Protein AF-E3MVY8-F1 (afdb_monomer_lite)

pLDDT: mean 73.8, std 14.56, range [43.88, 95.25]

Sequence (112 aa):
MVVVSVYPDACPAACSNHGTCVSDTAAFCMCDFGFTGSSCDVPVSAVSAAAIETSSIGFFAVLPWLLFGLAVIWIGVSHARRWNARRRCRSVAVQATFSISPSVYPSAPAAN

Organism: Caenorhabditis remanei (NCBI:txid31234)

InterPro domains:
  IPR000742 EGF-like domain [PS00022] (29-40)
  IPR000742 EGF-like domain [PS01186] (29-40)
  IPR000742 EGF-like domain [PS50026] (7-41)
  IPR000742 EGF-like domain [SM00181] (10-41)

Structure (mmCIF, N/CA/C/O backbone):
data_AF-E3MVY8-F1
#
_entry.id   AF-E3MVY8-F1
#
loop_
_atom_site.group_PDB
_atom_site.id
_atom_site.type_symbol
_atom_site.label_atom_id
_atom_site.label_alt_id
_atom_site.label_comp_id
_atom_site.label_asym_id
_atom_site.label_entity_id
_atom_site.label_seq_id
_atom_site.pdbx_PDB_ins_code
_atom_site.Cartn_x
_atom_site.Cartn_y
_atom_site.Cartn_z
_atom_site.occupancy
_atom_site.B_iso_or_equiv
_atom_site.auth_seq_id
_atom_site.auth_comp_id
_atom_site.auth_asym_id
_atom_site.auth_atom_id
_atom_site.pdbx_PDB_model_num
ATOM 1 N N . MET A 1 1 ? 7.522 -17.659 -47.721 1.00 43.88 1 MET A N 1
ATOM 2 C CA . MET A 1 1 ? 8.572 -17.331 -46.736 1.00 43.88 1 MET A CA 1
ATOM 3 C C . MET A 1 1 ? 8.876 -15.856 -46.932 1.00 43.88 1 MET A C 1
ATOM 5 O O . MET A 1 1 ? 9.463 -15.518 -47.949 1.00 43.88 1 MET A O 1
ATOM 9 N N . VAL A 1 2 ? 8.342 -14.972 -46.085 1.00 55.66 2 VAL A N 1
ATOM 10 C CA . VAL A 1 2 ? 8.724 -13.552 -46.134 1.00 55.66 2 VAL A CA 1
ATOM 11 C C . VAL A 1 2 ? 10.071 -13.472 -45.435 1.00 55.66 2 VAL A C 1
ATOM 13 O O . VAL A 1 2 ? 10.178 -13.835 -44.266 1.00 55.66 2 VAL A O 1
ATOM 16 N N . VAL A 1 3 ? 11.112 -13.114 -46.176 1.00 55.28 3 VAL A N 1
ATOM 17 C CA . VAL A 1 3 ? 12.406 -12.801 -45.578 1.00 55.28 3 VAL A CA 1
ATOM 18 C C . VAL A 1 3 ? 12.279 -11.402 -44.987 1.00 55.28 3 VAL A C 1
ATOM 20 O O . VAL A 1 3 ? 12.172 -10.430 -45.724 1.00 55.28 3 VAL A O 1
ATOM 23 N N . VAL A 1 4 ? 12.216 -11.295 -43.661 1.00 60.59 4 VAL A N 1
ATOM 24 C CA . VAL A 1 4 ? 12.387 -9.997 -43.003 1.00 60.59 4 VAL A CA 1
ATOM 25 C C . VAL A 1 4 ? 13.863 -9.654 -43.161 1.00 60.59 4 VAL A C 1
ATOM 27 O O . VAL A 1 4 ? 14.730 -10.349 -42.628 1.00 60.59 4 VAL A O 1
ATOM 30 N N . SER A 1 5 ? 14.168 -8.646 -43.973 1.00 55.78 5 SER A N 1
ATOM 31 C CA . SER A 1 5 ? 15.534 -8.160 -44.139 1.00 55.78 5 SER A CA 1
ATOM 32 C C . SER A 1 5 ? 15.961 -7.462 -42.850 1.00 55.78 5 SER A C 1
ATOM 34 O O . SER A 1 5 ? 15.625 -6.305 -42.614 1.00 55.78 5 SER A O 1
ATOM 36 N N . VAL A 1 6 ? 16.690 -8.185 -41.998 1.00 62.12 6 VAL A N 1
ATOM 37 C CA . VAL A 1 6 ? 17.310 -7.639 -40.786 1.00 62.12 6 VAL A CA 1
ATOM 38 C C . VAL A 1 6 ? 18.496 -6.779 -41.220 1.00 62.12 6 VAL A C 1
ATOM 40 O O . VAL A 1 6 ? 19.606 -7.277 -41.389 1.00 62.12 6 VAL A O 1
ATOM 43 N N . TYR A 1 7 ? 18.239 -5.499 -41.483 1.00 68.00 7 TYR A N 1
ATOM 44 C CA . TYR A 1 7 ? 19.261 -4.515 -41.826 1.00 68.00 7 TYR A CA 1
ATOM 45 C C . TYR A 1 7 ? 19.680 -3.801 -40.523 1.00 68.00 7 TYR A C 1
ATOM 47 O O . T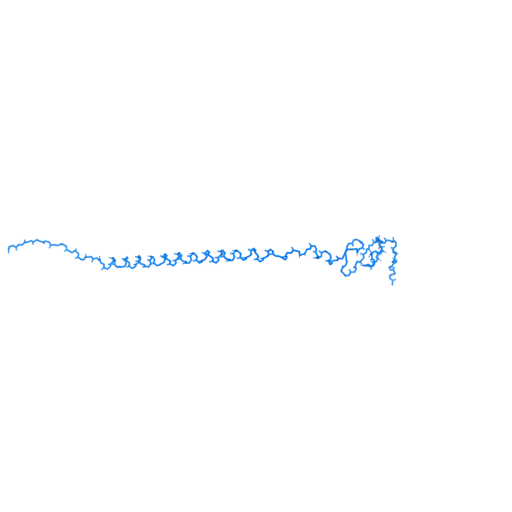YR A 1 7 ? 18.913 -2.986 -40.004 1.00 68.00 7 TYR A O 1
ATOM 55 N N . PRO A 1 8 ? 20.830 -4.150 -39.914 1.00 61.84 8 PRO A N 1
ATOM 56 C CA . PRO A 1 8 ? 21.205 -3.680 -38.575 1.00 61.84 8 PRO A CA 1
ATOM 57 C C . PRO A 1 8 ? 21.462 -2.168 -38.503 1.00 61.84 8 PRO A C 1
ATOM 59 O O . PRO A 1 8 ? 21.431 -1.600 -37.416 1.00 61.84 8 PRO A O 1
ATOM 62 N N . ASP A 1 9 ? 21.682 -1.510 -39.640 1.00 67.81 9 ASP A N 1
ATOM 63 C CA . ASP A 1 9 ? 21.822 -0.056 -39.767 1.00 67.81 9 ASP A CA 1
ATOM 64 C C . ASP A 1 9 ? 20.483 0.695 -39.869 1.00 67.81 9 ASP A C 1
ATOM 66 O O . ASP A 1 9 ? 20.457 1.912 -39.689 1.00 67.81 9 ASP A O 1
ATOM 70 N N . ALA A 1 10 ? 19.362 -0.002 -40.096 1.00 75.06 10 ALA A N 1
ATOM 71 C CA . ALA A 1 10 ? 18.037 0.620 -40.128 1.00 75.06 10 ALA A CA 1
ATOM 72 C C . ALA A 1 10 ? 17.459 0.855 -38.720 1.00 75.06 10 ALA A C 1
ATOM 74 O O . ALA A 1 10 ? 16.641 1.756 -38.531 1.00 75.06 10 ALA A O 1
ATOM 75 N N . CYS A 1 11 ? 17.881 0.061 -37.730 1.00 79.31 11 CYS A N 1
ATOM 76 C CA . CYS A 1 11 ? 17.429 0.187 -36.347 1.00 79.31 11 CYS A CA 1
ATOM 77 C C . CYS A 1 11 ? 18.423 0.999 -35.496 1.00 79.31 11 CYS A C 1
ATOM 79 O O . CYS A 1 11 ? 19.633 0.764 -35.566 1.00 79.31 11 CYS A O 1
ATOM 81 N N . PRO A 1 12 ? 17.940 1.911 -34.631 1.00 76.50 12 PRO A N 1
ATOM 82 C CA . PRO A 1 12 ? 18.805 2.657 -33.725 1.00 76.50 12 PRO A CA 1
ATOM 83 C C . PRO A 1 12 ? 19.570 1.691 -32.809 1.00 76.50 12 PRO A C 1
ATOM 85 O O . PRO A 1 12 ? 18.974 0.816 -32.179 1.00 76.50 12 PRO A O 1
ATOM 88 N N . ALA A 1 13 ? 20.900 1.831 -32.778 1.00 80.38 13 ALA A N 1
ATOM 89 C CA . ALA A 1 13 ? 21.819 1.015 -31.976 1.00 80.38 13 ALA A CA 1
ATOM 90 C C . ALA A 1 13 ? 21.671 -0.514 -32.153 1.00 80.38 13 ALA A C 1
ATOM 92 O O . ALA A 1 13 ? 22.015 -1.268 -31.246 1.00 80.38 13 ALA A O 1
ATOM 93 N N . ALA A 1 14 ? 21.153 -0.986 -33.297 1.00 81.75 14 ALA A N 1
ATOM 94 C CA . ALA A 1 14 ? 20.865 -2.405 -33.538 1.00 81.75 14 ALA A CA 1
ATOM 95 C C . ALA A 1 14 ? 20.029 -3.060 -32.412 1.00 81.75 14 ALA A C 1
ATOM 97 O O . ALA A 1 14 ? 20.272 -4.206 -32.027 1.00 81.75 14 ALA A O 1
ATOM 98 N N . CYS A 1 15 ? 19.067 -2.315 -31.850 1.00 86.19 15 CYS A N 1
ATOM 99 C CA . CYS A 1 15 ? 18.241 -2.757 -30.719 1.00 86.19 15 CYS A CA 1
ATOM 100 C C . CYS A 1 15 ? 19.067 -3.224 -29.504 1.00 86.19 15 CYS A C 1
ATOM 102 O O . CYS A 1 15 ? 18.649 -4.129 -28.781 1.00 86.19 15 CYS A O 1
ATOM 104 N N . SER A 1 16 ? 20.280 -2.678 -29.343 1.00 88.38 16 SER A N 1
ATOM 105 C CA . SER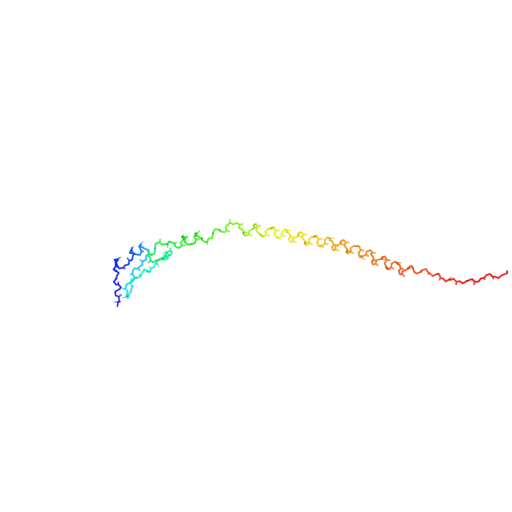 A 1 16 ? 21.248 -3.004 -28.291 1.00 88.38 16 SER A CA 1
ATOM 106 C C . SER A 1 16 ? 21.508 -4.502 -28.097 1.00 88.38 16 SER A C 1
ATOM 108 O O . SER A 1 16 ? 21.913 -4.932 -27.023 1.00 88.38 16 SER A O 1
ATOM 110 N N . ASN A 1 17 ? 21.313 -5.307 -29.153 1.00 85.69 17 ASN A N 1
ATOM 111 C CA . ASN A 1 17 ? 21.347 -6.777 -29.119 1.00 85.69 17 ASN A CA 1
ATOM 112 C C . ASN A 1 17 ? 20.388 -7.414 -28.088 1.00 85.69 17 ASN A C 1
ATOM 114 O O . ASN A 1 17 ? 20.571 -8.565 -27.696 1.00 85.69 17 ASN A O 1
ATOM 118 N N . HIS A 1 18 ? 19.362 -6.674 -27.667 1.00 89.00 18 HIS A N 1
ATOM 119 C CA . HIS A 1 18 ? 18.311 -7.095 -26.740 1.00 89.00 18 HIS A CA 1
ATOM 120 C C . HIS A 1 18 ? 16.941 -7.159 -27.434 1.00 89.00 18 HIS A C 1
ATOM 122 O O . HIS A 1 18 ? 15.898 -6.943 -26.810 1.00 89.00 18 HIS A O 1
ATOM 128 N N . GLY A 1 19 ? 16.942 -7.385 -28.748 1.00 87.75 19 GLY A N 1
ATOM 129 C CA . GLY A 1 19 ? 15.733 -7.498 -29.544 1.00 87.75 19 GLY A CA 1
ATOM 130 C C . GLY A 1 19 ? 16.004 -7.819 -31.009 1.00 87.75 19 GLY A C 1
ATOM 131 O O . GLY A 1 19 ? 17.143 -7.825 -31.479 1.00 87.75 19 GLY A O 1
ATOM 132 N N . THR A 1 20 ? 14.925 -8.055 -31.750 1.00 87.06 20 THR A N 1
ATOM 133 C CA . THR A 1 20 ? 14.953 -8.281 -33.198 1.00 87.06 20 THR A CA 1
ATOM 134 C C . THR A 1 20 ? 14.555 -7.003 -33.933 1.00 87.06 20 THR A C 1
ATOM 136 O O . THR A 1 20 ? 13.514 -6.410 -33.646 1.00 87.06 20 THR A O 1
ATOM 139 N N . CYS A 1 21 ? 15.374 -6.583 -34.900 1.00 85.62 21 CYS A N 1
ATOM 140 C CA . CYS A 1 21 ? 15.058 -5.456 -35.777 1.00 85.62 21 CYS A CA 1
ATOM 141 C C . CYS A 1 21 ? 14.053 -5.902 -36.848 1.00 85.62 21 CYS A C 1
ATOM 143 O O . CYS A 1 21 ? 14.354 -6.784 -37.657 1.00 85.62 21 CYS A O 1
ATOM 145 N N . VAL A 1 22 ? 12.864 -5.294 -36.844 1.00 84.12 22 VAL A N 1
ATOM 146 C CA . VAL A 1 22 ? 11.799 -5.553 -37.818 1.00 84.12 22 VAL A CA 1
ATOM 147 C C . VAL A 1 22 ? 11.648 -4.315 -38.697 1.00 84.12 22 VAL A C 1
ATOM 149 O O . VAL A 1 22 ? 11.417 -3.213 -38.201 1.00 84.12 22 VAL A O 1
ATOM 152 N N . SER A 1 23 ? 11.820 -4.491 -40.007 1.00 75.44 23 SER A N 1
ATOM 153 C CA . SER A 1 23 ? 11.753 -3.413 -40.997 1.00 75.44 23 SER A CA 1
ATOM 154 C C . SER A 1 23 ? 10.832 -3.829 -42.142 1.00 75.44 23 SER A C 1
ATOM 156 O O . SER A 1 23 ? 11.274 -4.407 -43.131 1.00 75.44 23 SER A O 1
ATOM 158 N N . ASP A 1 24 ? 9.532 -3.579 -41.965 1.00 71.00 24 ASP A N 1
ATOM 159 C CA . ASP A 1 24 ? 8.507 -3.798 -42.997 1.00 71.00 24 ASP A CA 1
ATOM 160 C C . ASP A 1 24 ? 8.152 -2.476 -43.704 1.00 71.00 24 ASP A C 1
ATOM 162 O O . ASP A 1 24 ? 8.399 -2.309 -44.895 1.00 71.00 24 ASP A O 1
ATOM 166 N N . THR A 1 25 ? 7.611 -1.498 -42.969 1.00 71.88 25 THR A N 1
ATOM 167 C CA . THR A 1 25 ? 7.291 -0.141 -43.476 1.00 71.88 25 THR A CA 1
ATOM 168 C C . THR A 1 25 ? 7.983 0.976 -42.694 1.00 71.88 25 THR A C 1
ATOM 170 O O . THR A 1 25 ? 8.134 2.088 -43.191 1.00 71.88 25 THR A O 1
ATOM 173 N N . ALA A 1 26 ? 8.394 0.683 -41.462 1.00 72.06 26 ALA A N 1
ATOM 174 C CA . ALA A 1 26 ? 9.214 1.515 -40.597 1.00 72.06 26 ALA A CA 1
ATOM 175 C C . ALA A 1 26 ? 10.109 0.576 -39.781 1.00 72.06 26 ALA A C 1
ATOM 177 O O . ALA A 1 26 ? 9.664 -0.511 -39.413 1.00 72.06 26 ALA A O 1
ATOM 178 N N . ALA A 1 27 ? 11.350 0.978 -39.516 1.00 80.38 27 ALA A N 1
ATOM 179 C CA . ALA A 1 27 ? 12.257 0.192 -38.692 1.00 80.38 27 ALA A CA 1
ATOM 180 C C . ALA A 1 27 ? 11.887 0.359 -37.213 1.00 80.38 27 ALA A C 1
ATOM 182 O O . ALA A 1 27 ? 11.884 1.475 -36.691 1.00 80.38 27 ALA A O 1
ATOM 183 N N . PHE A 1 28 ? 11.565 -0.743 -36.540 1.00 82.75 28 PHE A N 1
ATOM 184 C CA . PHE A 1 28 ? 11.317 -0.760 -35.101 1.00 82.75 28 PHE A CA 1
ATOM 185 C C . PHE A 1 28 ? 11.958 -1.984 -34.444 1.00 82.75 28 PHE A C 1
ATOM 187 O O . PHE A 1 28 ? 12.146 -3.034 -35.059 1.00 82.75 28 PHE A O 1
ATOM 194 N N . CYS A 1 29 ? 12.301 -1.833 -33.167 1.00 88.50 29 CYS A N 1
ATOM 195 C CA . CYS A 1 29 ? 12.901 -2.886 -32.362 1.00 88.50 29 CYS A CA 1
ATOM 196 C C . CYS A 1 29 ? 11.822 -3.667 -31.608 1.00 88.50 29 CYS A C 1
ATOM 198 O O . CYS A 1 29 ? 11.096 -3.100 -30.791 1.00 88.50 29 CYS A O 1
ATOM 200 N N . MET A 1 30 ? 11.729 -4.974 -31.856 1.00 88.25 30 MET A N 1
ATOM 201 C CA . MET A 1 30 ? 10.987 -5.889 -30.989 1.00 88.25 30 MET A CA 1
ATOM 202 C C . MET A 1 30 ? 11.906 -6.364 -29.865 1.00 88.25 30 MET A C 1
ATOM 204 O O . MET A 1 30 ? 12.780 -7.194 -30.105 1.00 88.25 30 MET A O 1
ATOM 208 N N . CYS A 1 31 ? 11.727 -5.828 -28.658 1.00 90.69 31 CYS A N 1
ATOM 209 C CA . CYS A 1 31 ? 12.571 -6.160 -27.509 1.00 90.69 31 CYS A CA 1
ATOM 210 C C . CYS A 1 31 ? 12.292 -7.556 -26.942 1.00 90.69 31 CYS A C 1
ATOM 212 O O . CYS A 1 31 ? 11.144 -8.002 -26.888 1.00 90.69 31 CYS A O 1
ATOM 214 N N . ASP A 1 32 ? 13.353 -8.208 -26.470 1.00 89.88 32 ASP A N 1
ATOM 215 C CA . ASP A 1 32 ? 13.290 -9.459 -25.724 1.00 89.88 32 ASP A CA 1
ATOM 216 C C . ASP A 1 32 ? 12.670 -9.272 -24.331 1.00 89.88 32 ASP A C 1
ATOM 218 O O . ASP A 1 32 ? 12.607 -8.172 -23.768 1.00 89.88 32 ASP A O 1
ATOM 222 N N . PHE A 1 33 ? 12.220 -10.384 -23.739 1.00 86.81 33 PHE A N 1
ATOM 223 C CA . PHE A 1 33 ? 11.656 -10.389 -22.391 1.00 86.81 33 PHE A CA 1
ATOM 224 C C . PHE A 1 33 ? 12.631 -9.776 -21.382 1.00 86.81 33 PHE A C 1
ATOM 226 O O . PHE A 1 33 ? 13.742 -10.264 -21.187 1.00 86.81 33 PHE A O 1
ATOM 233 N N . GLY A 1 34 ? 12.179 -8.729 -20.692 1.00 87.62 34 GLY A N 1
ATOM 234 C CA . GLY A 1 34 ? 12.985 -8.041 -19.688 1.00 87.62 34 GLY A CA 1
ATOM 235 C C . GLY A 1 34 ? 13.723 -6.805 -20.199 1.00 87.62 34 GLY A C 1
ATOM 236 O O . GLY A 1 34 ? 14.388 -6.167 -19.389 1.00 87.62 34 GLY A O 1
ATOM 237 N N . PHE A 1 35 ? 13.555 -6.411 -21.466 1.00 88.94 35 PHE A N 1
ATOM 238 C CA . PHE A 1 35 ? 14.064 -5.152 -22.021 1.00 88.94 35 PHE A CA 1
ATOM 239 C C . PHE A 1 35 ? 12.935 -4.300 -22.613 1.00 88.94 35 PHE A C 1
ATOM 241 O O . PHE A 1 35 ? 11.908 -4.802 -23.061 1.00 88.94 35 PHE A O 1
ATOM 248 N N . THR A 1 36 ? 13.097 -2.982 -22.556 1.00 87.94 36 THR A N 1
ATOM 249 C CA . THR A 1 36 ? 12.133 -1.985 -23.029 1.00 87.94 36 THR A CA 1
ATOM 250 C C . THR A 1 36 ? 12.855 -0.726 -23.529 1.00 87.94 36 THR A C 1
ATOM 252 O O . THR A 1 36 ? 14.078 -0.612 -23.434 1.00 87.94 36 THR A O 1
ATOM 255 N N . GLY A 1 37 ? 12.103 0.225 -24.083 1.00 86.25 37 GLY A N 1
ATOM 256 C CA . GLY A 1 37 ? 12.620 1.427 -24.745 1.00 86.25 37 GLY A CA 1
ATOM 257 C C . GLY A 1 37 ? 12.687 1.299 -26.271 1.00 86.25 37 GLY A C 1
ATOM 258 O O . GLY A 1 37 ? 12.540 0.215 -26.825 1.00 86.25 37 GLY A O 1
ATOM 259 N N . SER A 1 38 ? 12.905 2.422 -26.964 1.00 84.00 38 SER A N 1
ATOM 260 C CA . SER A 1 38 ? 12.928 2.503 -28.439 1.00 84.00 38 SER A CA 1
ATOM 261 C C . SER A 1 38 ? 14.024 1.660 -29.098 1.00 84.00 38 SER A C 1
ATOM 263 O O . SER A 1 38 ? 13.890 1.274 -30.256 1.00 84.00 38 SER A O 1
ATOM 265 N N . SER A 1 39 ? 15.092 1.380 -28.358 1.00 86.19 39 SER A N 1
ATOM 266 C CA . SER A 1 39 ? 16.269 0.616 -28.784 1.00 86.19 39 SER A CA 1
ATOM 267 C C . SER A 1 39 ? 16.588 -0.532 -27.814 1.00 86.19 39 SER A C 1
ATOM 269 O O . SER A 1 39 ? 17.673 -1.097 -27.860 1.00 86.19 39 SER A O 1
ATOM 271 N N . CYS A 1 40 ? 15.623 -0.921 -26.969 1.00 90.00 40 CYS A N 1
ATOM 272 C CA . CYS A 1 40 ? 15.750 -2.019 -26.001 1.00 90.00 40 CYS A CA 1
ATOM 273 C C . CYS A 1 40 ? 16.897 -1.855 -24.981 1.00 90.00 40 CYS A C 1
ATOM 275 O O . CYS A 1 40 ? 17.385 -2.838 -24.431 1.00 90.00 40 CYS A O 1
ATOM 277 N N . ASP A 1 41 ? 17.314 -0.618 -24.692 1.00 88.44 41 ASP A N 1
ATOM 278 C CA . ASP A 1 41 ? 18.418 -0.321 -23.762 1.00 88.44 41 ASP A CA 1
ATOM 279 C C . ASP A 1 41 ? 18.009 -0.359 -22.288 1.00 88.44 41 ASP A C 1
ATOM 281 O O . ASP A 1 41 ? 18.862 -0.355 -21.400 1.00 88.44 41 ASP A O 1
ATOM 285 N N . VAL A 1 42 ? 16.706 -0.324 -22.001 1.00 88.00 42 VAL A N 1
ATOM 286 C CA . VAL A 1 42 ? 16.206 -0.196 -20.633 1.00 88.00 42 VAL A CA 1
ATOM 287 C C . VAL A 1 42 ? 15.810 -1.576 -20.122 1.00 88.00 42 VAL A C 1
ATOM 289 O O . VAL A 1 42 ? 14.822 -2.133 -20.599 1.00 88.00 42 VAL A O 1
ATOM 292 N N . PRO A 1 43 ? 16.502 -2.146 -19.124 1.00 86.12 43 PRO A N 1
ATOM 293 C CA . PRO A 1 43 ? 16.045 -3.380 -18.511 1.00 86.12 43 PRO A CA 1
ATOM 294 C C . PRO A 1 43 ? 14.761 -3.110 -17.718 1.00 86.12 43 PRO A C 1
ATOM 296 O O . PRO A 1 43 ? 14.687 -2.201 -16.889 1.00 86.12 43 PRO A O 1
ATOM 299 N N . VAL A 1 44 ? 13.744 -3.943 -17.917 1.00 81.94 44 VAL A N 1
ATOM 300 C CA . VAL A 1 44 ? 12.475 -3.912 -17.174 1.00 81.94 44 VAL A CA 1
ATOM 301 C C . VAL A 1 44 ? 12.727 -4.079 -15.671 1.00 81.94 44 VAL A C 1
ATOM 303 O O . VAL A 1 44 ? 12.012 -3.490 -14.865 1.00 81.94 44 VAL A O 1
ATOM 306 N N . SER A 1 45 ? 13.808 -4.768 -15.282 1.00 72.12 45 SER A N 1
ATOM 307 C CA . SER A 1 45 ? 14.267 -4.851 -13.890 1.00 72.12 45 SER A CA 1
ATOM 308 C C . SER A 1 45 ? 14.606 -3.485 -13.277 1.00 72.12 45 SER A C 1
ATOM 310 O O . SER A 1 45 ? 14.340 -3.274 -12.095 1.00 72.12 45 SER A O 1
ATOM 312 N N . ALA A 1 46 ? 15.131 -2.535 -14.060 1.00 62.53 46 ALA A N 1
ATOM 313 C CA . ALA A 1 46 ? 15.392 -1.172 -13.590 1.00 62.53 46 ALA A CA 1
ATOM 314 C C . ALA A 1 46 ? 14.103 -0.341 -13.481 1.00 62.53 46 ALA A C 1
ATOM 316 O O . ALA A 1 46 ? 13.984 0.489 -12.582 1.00 62.53 46 ALA A O 1
ATOM 317 N N . VAL A 1 47 ? 13.103 -0.613 -14.327 1.00 59.16 47 VAL A N 1
ATOM 318 C CA . VAL A 1 47 ? 11.772 0.011 -14.221 1.00 59.16 47 VAL A CA 1
ATOM 319 C C . VAL A 1 47 ? 11.020 -0.510 -12.991 1.00 59.16 47 VAL A C 1
ATOM 321 O O . VAL A 1 47 ? 10.366 0.268 -12.302 1.00 59.16 47 VAL A O 1
ATOM 324 N N . SER A 1 48 ? 11.176 -1.793 -12.645 1.00 56.19 48 SER A N 1
ATOM 325 C CA . SER A 1 48 ? 10.644 -2.351 -11.392 1.00 56.19 48 SER A CA 1
ATOM 326 C C . SER A 1 48 ? 11.436 -1.935 -10.149 1.00 56.19 48 SER A C 1
ATOM 328 O O . SER A 1 48 ? 10.876 -1.916 -9.057 1.00 56.19 48 SER A O 1
ATOM 330 N N . ALA A 1 49 ? 12.713 -1.562 -10.294 1.00 58.25 49 ALA A N 1
ATOM 331 C CA . ALA A 1 49 ? 13.520 -1.046 -9.187 1.00 58.25 49 ALA A CA 1
ATOM 332 C C . ALA A 1 49 ? 13.136 0.395 -8.805 1.00 58.25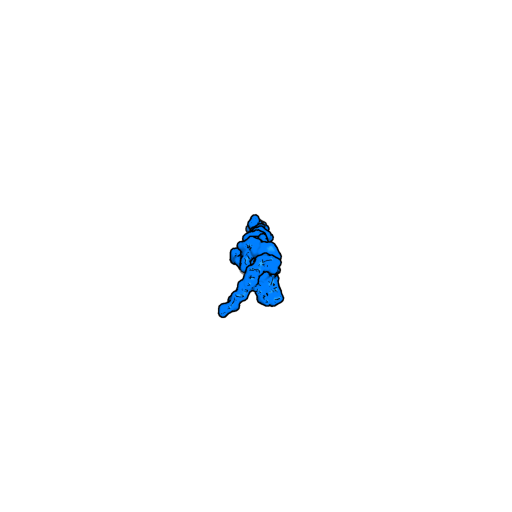 49 ALA A C 1
ATOM 334 O O . ALA A 1 49 ? 13.265 0.772 -7.645 1.00 58.25 49 ALA A O 1
ATOM 335 N N . ALA A 1 50 ? 12.605 1.185 -9.747 1.00 56.06 50 ALA A N 1
ATOM 336 C CA . ALA A 1 50 ? 12.121 2.542 -9.480 1.00 56.06 50 ALA A CA 1
ATOM 337 C C . ALA A 1 50 ? 10.710 2.592 -8.860 1.00 56.06 50 ALA A C 1
ATOM 339 O O . ALA A 1 50 ? 10.254 3.656 -8.444 1.00 56.06 50 ALA A O 1
ATOM 340 N N . ALA A 1 51 ? 10.006 1.460 -8.783 1.00 59.81 51 ALA A N 1
ATOM 341 C CA . ALA A 1 51 ? 8.654 1.402 -8.250 1.00 59.81 51 ALA A CA 1
ATOM 342 C C . ALA A 1 51 ? 8.431 0.131 -7.428 1.00 59.81 51 ALA A C 1
ATOM 344 O O . ALA A 1 51 ? 7.625 -0.679 -7.845 1.00 59.81 51 ALA A O 1
ATOM 345 N N . ILE A 1 52 ? 9.147 -0.049 -6.308 1.00 61.56 52 ILE A N 1
ATOM 346 C CA . ILE A 1 52 ? 8.607 -0.322 -4.953 1.00 61.56 52 ILE A CA 1
ATOM 347 C C . ILE A 1 52 ? 9.753 -0.074 -3.947 1.00 61.56 52 ILE A C 1
ATOM 349 O O . ILE A 1 52 ? 10.272 -0.998 -3.329 1.00 61.56 52 ILE A O 1
ATOM 353 N N . GLU A 1 53 ? 10.128 1.184 -3.710 1.00 57.19 53 GLU A N 1
ATOM 354 C CA . GLU A 1 53 ? 10.697 1.556 -2.405 1.00 57.19 53 GLU A CA 1
ATOM 355 C C . GLU A 1 53 ? 9.551 1.991 -1.483 1.00 57.19 53 GLU A C 1
ATOM 357 O O . GLU A 1 53 ? 9.381 3.154 -1.141 1.00 57.19 53 GLU A O 1
ATOM 362 N N . THR A 1 54 ? 8.693 1.042 -1.106 1.00 61.81 54 THR A N 1
ATOM 363 C CA . THR A 1 54 ? 7.735 1.231 0.001 1.00 61.81 54 THR A CA 1
ATOM 3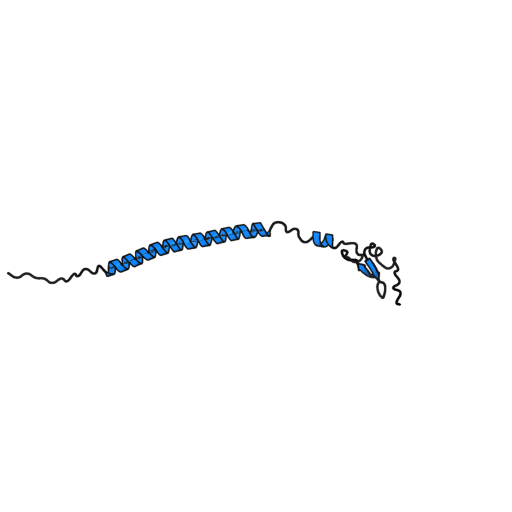64 C C . THR A 1 54 ? 7.921 0.171 1.079 1.00 61.81 54 THR A C 1
ATOM 366 O O . THR A 1 54 ? 6.985 -0.256 1.747 1.00 61.81 54 THR A O 1
ATOM 369 N N . SER A 1 55 ? 9.169 -0.210 1.335 1.00 62.28 55 SER A N 1
ATOM 370 C CA . SER A 1 55 ? 9.535 -0.969 2.529 1.00 62.28 55 SER A CA 1
ATOM 371 C C . SER A 1 55 ? 9.603 -0.035 3.742 1.00 62.28 55 SER A C 1
ATOM 373 O O . SER A 1 55 ? 10.699 0.259 4.199 1.00 62.28 55 SER A O 1
ATOM 375 N N . SER A 1 56 ? 8.464 0.492 4.232 1.00 62.09 56 SER A N 1
ATOM 376 C CA . SER A 1 56 ? 8.256 0.826 5.672 1.00 62.09 56 SER A CA 1
ATOM 377 C C . SER A 1 56 ? 6.980 1.611 6.032 1.00 62.09 56 SER A C 1
ATOM 379 O O . SER A 1 56 ? 6.612 1.610 7.204 1.00 62.09 56 SER A O 1
ATOM 381 N N . ILE A 1 57 ? 6.237 2.235 5.110 1.00 64.50 57 ILE A N 1
ATOM 382 C CA . ILE A 1 57 ? 5.132 3.140 5.526 1.00 64.50 57 ILE A CA 1
ATOM 383 C C . ILE A 1 57 ? 3.812 2.401 5.852 1.00 64.50 57 ILE A C 1
ATOM 385 O O . ILE A 1 57 ? 2.947 2.942 6.536 1.00 64.50 57 ILE A O 1
ATOM 389 N N . GLY A 1 58 ? 3.654 1.129 5.476 1.00 59.56 58 GLY A N 1
ATOM 390 C CA . GLY A 1 58 ? 2.417 0.383 5.760 1.00 59.56 58 GLY A CA 1
ATOM 391 C C . GLY A 1 58 ? 2.213 0.022 7.238 1.00 59.56 58 GLY A C 1
ATOM 392 O O . GLY A 1 58 ? 1.102 0.104 7.756 1.00 59.56 58 GLY A O 1
ATOM 393 N N . PHE A 1 59 ? 3.276 -0.353 7.953 1.00 61.81 59 PHE A N 1
ATOM 394 C CA . PHE A 1 59 ? 3.135 -0.903 9.306 1.00 61.81 59 PHE A CA 1
ATOM 395 C C . PHE A 1 59 ? 3.071 0.193 10.378 1.00 61.81 59 PHE A C 1
ATOM 397 O O . PHE A 1 59 ? 2.216 0.150 11.262 1.00 61.81 59 PHE A O 1
ATOM 404 N N . PHE A 1 60 ? 3.913 1.227 10.257 1.00 62.88 60 PHE A N 1
ATOM 405 C CA . PHE A 1 60 ? 3.946 2.355 11.195 1.00 62.88 60 PHE A CA 1
ATOM 406 C C . PHE A 1 60 ? 2.747 3.300 11.062 1.00 62.88 60 PHE A C 1
ATOM 408 O O . PHE A 1 60 ? 2.478 4.045 11.996 1.00 62.88 60 PHE A O 1
ATOM 415 N N . ALA A 1 61 ? 2.000 3.260 9.954 1.00 70.38 61 ALA A N 1
ATOM 416 C CA . ALA A 1 61 ? 0.751 4.008 9.822 1.00 70.38 61 ALA A CA 1
ATOM 417 C C . ALA A 1 61 ? -0.445 3.263 10.435 1.00 70.38 61 ALA A C 1
ATOM 419 O O . ALA A 1 61 ? -1.337 3.896 10.979 1.00 70.38 61 ALA A O 1
ATOM 420 N N . VAL A 1 62 ? -0.475 1.929 10.401 1.00 78.81 62 VAL A N 1
ATOM 421 C CA . VAL A 1 62 ? -1.635 1.159 10.885 1.00 78.81 62 VAL A CA 1
ATOM 422 C C . VAL A 1 62 ? -1.540 0.880 12.387 1.00 78.81 62 VAL A C 1
ATOM 424 O O . VAL A 1 62 ? -2.547 0.950 13.092 1.00 78.81 62 VAL A O 1
ATOM 427 N N . LEU A 1 63 ? -0.333 0.637 12.910 1.00 83.75 63 LEU A N 1
ATOM 428 C CA . LEU A 1 63 ? -0.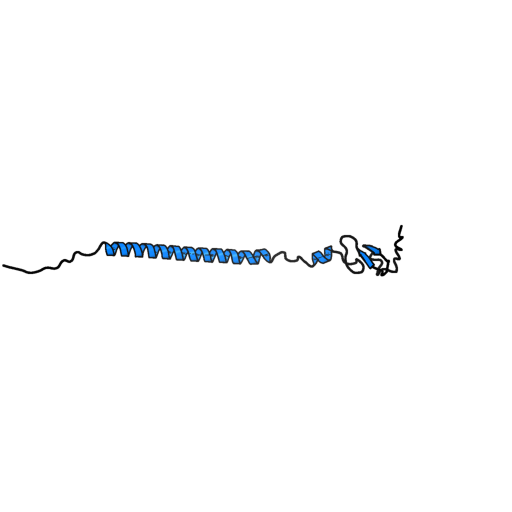122 0.330 14.328 1.00 83.75 63 LEU A CA 1
ATOM 429 C C . LEU A 1 63 ? -0.632 1.439 15.277 1.00 83.75 63 LEU A C 1
ATOM 431 O O . LEU A 1 63 ? -1.358 1.114 16.219 1.00 83.75 63 LEU A O 1
ATOM 435 N N . PRO A 1 64 ? -0.340 2.739 15.049 1.00 88.19 64 PRO A N 1
ATOM 436 C CA . PRO A 1 64 ? -0.822 3.812 15.918 1.00 88.19 64 PRO A CA 1
ATOM 437 C C . PRO A 1 64 ? -2.343 3.966 15.875 1.00 88.19 64 PRO A C 1
ATOM 439 O O . PRO A 1 64 ? -2.962 4.196 16.911 1.00 88.19 64 PRO A O 1
ATOM 442 N N . TRP A 1 65 ? -2.961 3.792 14.702 1.00 88.94 65 TRP A N 1
ATOM 443 C CA . TRP A 1 65 ? -4.414 3.888 14.544 1.00 88.94 65 TRP A CA 1
ATOM 444 C C . TRP A 1 65 ? -5.139 2.712 15.208 1.00 88.94 65 TRP A C 1
ATOM 446 O O . TRP A 1 65 ? -6.180 2.915 15.831 1.00 88.94 65 TRP A O 1
ATOM 456 N N . LEU A 1 66 ? -4.569 1.502 15.158 1.00 89.69 66 LEU A N 1
ATOM 457 C CA . LEU A 1 66 ? -5.095 0.341 15.883 1.00 89.69 66 LEU A CA 1
ATOM 458 C C . LEU A 1 66 ? -5.005 0.527 17.401 1.00 89.69 66 LEU A C 1
ATOM 460 O O . LEU A 1 66 ? -5.985 0.285 18.105 1.00 89.69 66 LEU A O 1
ATOM 464 N N . LEU A 1 67 ? -3.865 1.003 17.909 1.00 91.50 67 LEU A N 1
ATOM 465 C CA . LEU A 1 67 ? -3.703 1.293 19.337 1.00 91.50 67 LEU A CA 1
ATOM 466 C C . LEU A 1 67 ? -4.655 2.403 19.799 1.00 91.50 67 LEU A C 1
ATOM 468 O O . LEU A 1 67 ? -5.295 2.268 20.843 1.00 91.50 67 LEU A O 1
ATOM 472 N N . PHE A 1 68 ? -4.807 3.464 19.002 1.00 92.50 68 PHE A N 1
ATOM 473 C CA . PHE A 1 68 ? -5.747 4.544 19.287 1.00 92.50 68 PHE A CA 1
ATOM 474 C C . PHE A 1 68 ? -7.199 4.045 19.295 1.00 92.50 68 PHE A C 1
ATOM 476 O O . PHE A 1 68 ? -7.947 4.332 20.230 1.00 92.50 68 PHE A O 1
ATOM 483 N N . GLY A 1 69 ? -7.585 3.227 18.311 1.00 93.62 69 GLY A N 1
ATOM 484 C CA . GLY A 1 69 ? -8.909 2.611 18.241 1.00 93.62 69 GLY A CA 1
ATOM 485 C C . GLY A 1 69 ? -9.218 1.734 19.458 1.00 93.62 69 GLY A C 1
ATOM 486 O O . GLY A 1 69 ? -10.274 1.887 20.076 1.00 93.62 69 GLY A O 1
ATOM 487 N N . LEU A 1 70 ? -8.279 0.871 19.862 1.00 93.62 70 LEU A N 1
ATOM 488 C CA . LEU A 1 70 ? -8.431 0.036 21.057 1.00 93.62 70 LEU A CA 1
ATOM 489 C C . LEU A 1 70 ? -8.565 0.885 22.327 1.00 93.62 70 LEU A C 1
ATOM 491 O O . LEU A 1 70 ? -9.438 0.598 23.146 1.00 93.62 70 LEU A O 1
ATOM 495 N N . ALA A 1 71 ? -7.776 1.956 22.471 1.00 94.44 71 ALA A N 1
ATOM 496 C CA . ALA A 1 71 ? -7.862 2.866 23.613 1.00 94.44 71 ALA A CA 1
ATOM 497 C C . ALA A 1 71 ? -9.229 3.567 23.696 1.00 94.44 71 ALA A C 1
ATOM 499 O O . ALA A 1 71 ? -9.844 3.584 24.764 1.00 94.44 71 ALA A O 1
ATOM 500 N N . VAL A 1 72 ? -9.749 4.083 22.577 1.00 95.25 72 VAL A N 1
ATOM 501 C CA . VAL A 1 72 ? -11.066 4.744 22.526 1.00 95.25 72 VAL A CA 1
ATOM 502 C C . VAL A 1 72 ? -12.189 3.772 22.885 1.00 95.25 72 VAL A C 1
ATOM 504 O O . VAL A 1 72 ? -13.052 4.111 23.698 1.00 95.25 72 VAL A O 1
ATOM 507 N N . ILE A 1 73 ? -12.165 2.546 22.349 1.00 95.00 73 ILE A N 1
ATOM 508 C CA . ILE A 1 73 ? -13.153 1.509 22.683 1.00 95.00 73 ILE A CA 1
ATOM 509 C C . ILE A 1 73 ? -13.089 1.177 24.180 1.00 95.00 73 ILE A C 1
ATOM 511 O O . ILE A 1 73 ? -14.124 1.114 24.844 1.00 95.00 73 ILE A O 1
ATOM 515 N N . TRP A 1 74 ? -11.890 1.012 24.743 1.00 94.62 74 TRP A N 1
ATOM 516 C CA . TRP A 1 74 ? -11.705 0.686 26.160 1.00 94.62 74 TRP A CA 1
ATOM 517 C C . TRP A 1 74 ? -12.181 1.814 27.088 1.00 94.62 74 TRP A C 1
ATOM 519 O O . TRP A 1 74 ? -12.893 1.564 28.066 1.00 94.62 74 TRP A O 1
ATOM 529 N N . ILE A 1 75 ? -11.863 3.070 26.758 1.00 94.00 75 ILE A N 1
ATOM 530 C CA . ILE A 1 75 ? -12.341 4.253 27.487 1.00 94.00 75 ILE A CA 1
ATOM 531 C C . ILE A 1 75 ? -13.868 4.345 27.388 1.00 94.00 75 ILE A C 1
ATOM 533 O O . ILE A 1 75 ? -14.541 4.476 28.409 1.00 94.00 75 ILE A O 1
ATOM 537 N N . GLY A 1 76 ? -14.438 4.185 26.193 1.00 93.81 76 GLY A N 1
ATOM 538 C CA . GLY A 1 76 ? -15.886 4.181 25.989 1.00 93.81 76 GLY A CA 1
ATOM 539 C C . GLY A 1 76 ? -16.585 3.102 26.818 1.00 93.81 76 GLY A C 1
ATOM 540 O O . GLY A 1 76 ? -17.536 3.389 27.544 1.00 93.81 76 GLY A O 1
ATOM 541 N N . VAL A 1 77 ? -16.066 1.871 26.796 1.00 93.62 77 VAL A N 1
ATOM 542 C CA . VAL A 1 77 ? -16.598 0.747 27.578 1.00 93.62 77 VAL A CA 1
ATOM 543 C C . VAL A 1 77 ? -16.432 0.978 29.081 1.00 93.62 77 VAL A C 1
ATOM 545 O O . VAL A 1 77 ? -17.356 0.686 29.836 1.00 93.62 77 VAL A O 1
ATOM 548 N N . SER A 1 78 ? -15.304 1.514 29.550 1.00 91.38 78 SER A N 1
ATOM 549 C CA . SER A 1 78 ? -15.090 1.793 30.978 1.00 91.38 78 SER A CA 1
ATOM 550 C C . SER A 1 78 ? -16.028 2.893 31.489 1.00 91.38 78 SER A C 1
ATOM 552 O O . SER A 1 78 ? -16.644 2.736 32.547 1.00 91.38 78 SER A O 1
ATOM 554 N N . HIS A 1 79 ? -16.241 3.949 30.702 1.00 92.00 79 HIS A N 1
ATOM 555 C CA . HIS A 1 79 ? -17.225 4.987 30.995 1.00 92.00 79 HIS A CA 1
ATOM 556 C C . HIS A 1 79 ? -18.655 4.445 30.955 1.00 92.00 79 HIS A C 1
ATOM 558 O O . HIS A 1 79 ? -19.426 4.713 31.877 1.00 92.00 79 HIS A O 1
ATOM 564 N N . ALA A 1 80 ? -19.001 3.627 29.960 1.00 88.81 80 ALA A N 1
ATOM 565 C CA . ALA A 1 80 ? -20.309 2.987 29.864 1.00 88.81 80 ALA A CA 1
ATOM 566 C C . ALA A 1 80 ? -20.563 2.030 31.037 1.00 88.81 80 ALA A C 1
ATOM 568 O O . ALA A 1 80 ? -21.640 2.055 31.626 1.00 88.81 80 ALA A O 1
ATOM 569 N N . ARG A 1 81 ? -19.568 1.234 31.449 1.00 87.69 81 ARG A N 1
ATOM 570 C CA . ARG A 1 81 ? -19.645 0.369 32.640 1.00 87.69 81 ARG A CA 1
ATOM 571 C C . ARG A 1 81 ? -19.837 1.196 33.906 1.00 87.69 81 ARG A C 1
ATOM 573 O O . ARG A 1 81 ? -20.733 0.897 34.694 1.00 87.69 81 ARG A O 1
ATOM 580 N N . ARG A 1 82 ? -19.058 2.270 34.080 1.00 86.06 82 ARG A N 1
ATOM 581 C CA . ARG A 1 82 ? -19.165 3.176 35.234 1.00 86.06 82 ARG A CA 1
ATOM 582 C C . ARG A 1 82 ? -20.521 3.880 35.280 1.00 86.06 82 ARG A C 1
ATOM 584 O O . ARG A 1 82 ? -21.097 4.042 36.353 1.00 86.06 82 ARG A O 1
ATOM 591 N N . TRP A 1 83 ? -21.052 4.274 34.130 1.00 80.44 83 TRP A N 1
ATOM 592 C CA . TRP A 1 83 ? -22.366 4.892 34.015 1.00 80.44 83 TRP A CA 1
ATOM 593 C C . TRP A 1 83 ? -23.499 3.891 34.236 1.00 80.44 83 TRP A C 1
ATOM 595 O O . TRP A 1 83 ? -24.435 4.195 34.969 1.00 80.44 83 TRP A O 1
ATOM 605 N N . ASN A 1 84 ? -23.382 2.673 33.704 1.00 81.88 84 ASN A N 1
ATOM 606 C CA . ASN A 1 84 ? -24.331 1.588 33.940 1.00 81.88 84 ASN A CA 1
ATOM 607 C C . ASN A 1 84 ? -24.374 1.190 35.418 1.00 81.88 84 ASN A C 1
ATOM 609 O O . ASN A 1 84 ? -25.460 0.956 35.937 1.00 81.88 84 ASN A O 1
ATOM 613 N N . ALA A 1 85 ? -23.238 1.174 36.120 1.00 81.44 85 ALA A N 1
ATOM 614 C CA . ALA A 1 85 ? -23.203 0.959 37.566 1.00 81.44 85 ALA A CA 1
ATOM 615 C C . ALA A 1 85 ? -23.945 2.077 38.323 1.00 81.44 85 ALA A C 1
ATOM 617 O O . ALA A 1 85 ? -24.801 1.797 39.161 1.00 81.44 85 ALA A O 1
ATOM 618 N N . ARG A 1 86 ? -23.703 3.349 37.965 1.00 75.94 86 ARG A N 1
ATOM 619 C CA . ARG A 1 86 ? -24.420 4.499 38.551 1.00 75.94 86 ARG A CA 1
ATOM 620 C C . ARG A 1 86 ? -25.922 4.467 38.247 1.00 75.94 86 ARG A C 1
ATOM 622 O O . ARG A 1 86 ? -26.724 4.761 39.130 1.00 75.94 86 ARG A O 1
ATOM 629 N N . ARG A 1 87 ? -26.319 4.096 37.024 1.00 68.62 87 ARG A N 1
ATOM 630 C CA . ARG A 1 87 ? -27.729 3.949 36.633 1.00 68.62 87 ARG A CA 1
ATOM 631 C C . ARG A 1 87 ? -28.407 2.798 37.357 1.00 68.62 87 ARG A C 1
ATOM 633 O O . ARG A 1 87 ? -29.512 3.010 37.834 1.00 68.62 87 ARG A O 1
ATOM 640 N N . ARG A 1 88 ? -27.741 1.645 37.503 1.00 67.62 88 ARG A N 1
ATOM 641 C CA . ARG A 1 88 ? -28.258 0.505 38.277 1.00 67.62 88 ARG A CA 1
ATOM 642 C C . ARG A 1 88 ? -28.542 0.895 39.727 1.00 67.62 88 ARG A C 1
ATOM 644 O O . ARG A 1 88 ? -29.631 0.606 40.209 1.00 67.62 88 ARG A O 1
ATOM 651 N N . CYS A 1 89 ? -27.643 1.630 40.389 1.00 69.00 89 CYS A N 1
ATOM 652 C CA . CYS A 1 89 ? -27.926 2.165 41.727 1.00 69.00 89 CYS A CA 1
ATOM 653 C C . CYS A 1 89 ? -29.102 3.151 41.725 1.00 69.00 89 CYS A C 1
ATOM 655 O O . CYS A 1 89 ? -29.942 3.100 42.618 1.00 69.00 89 CYS A O 1
ATOM 657 N N . ARG A 1 90 ? -29.202 4.022 40.711 1.00 63.66 90 ARG A N 1
ATOM 658 C CA . ARG A 1 90 ? -30.305 4.989 40.599 1.00 63.66 90 ARG A CA 1
ATOM 659 C C . ARG A 1 90 ? -31.662 4.304 40.397 1.00 63.66 90 ARG A C 1
ATOM 661 O O . ARG A 1 90 ? -32.628 4.733 41.009 1.00 63.66 90 ARG A O 1
ATOM 668 N N . SER A 1 91 ? -31.745 3.231 39.609 1.00 63.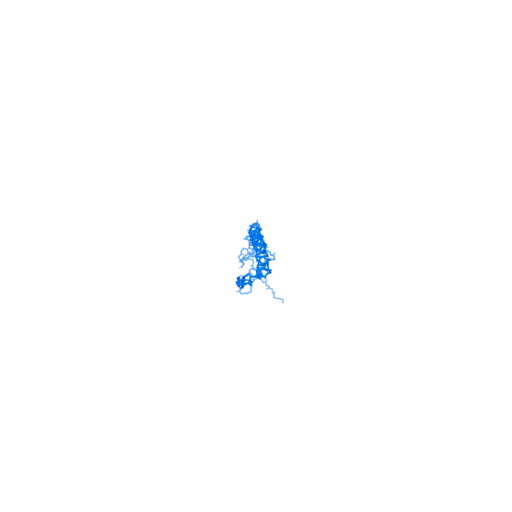25 91 SER A N 1
ATOM 669 C CA . SER A 1 91 ? -32.978 2.443 39.447 1.00 63.25 91 SER A CA 1
ATOM 670 C C . SER A 1 91 ? -33.370 1.673 40.714 1.00 63.25 91 SER A C 1
ATOM 672 O O . SER A 1 91 ? -34.548 1.652 41.052 1.00 63.25 91 SER A O 1
ATOM 674 N N . VAL A 1 92 ? -32.402 1.119 41.459 1.00 61.84 92 VAL A N 1
ATOM 675 C CA . VAL A 1 92 ? -32.666 0.446 42.748 1.00 61.84 92 VAL A CA 1
ATOM 676 C C . VAL A 1 92 ? -33.133 1.448 43.806 1.00 61.84 92 VAL A C 1
ATOM 678 O O . VAL A 1 92 ? -34.078 1.167 44.534 1.00 61.84 92 VAL A O 1
ATOM 681 N N . ALA A 1 93 ? -32.540 2.645 43.856 1.00 60.97 93 ALA A N 1
ATOM 682 C CA . ALA A 1 93 ? -32.981 3.710 44.756 1.00 60.97 93 ALA A CA 1
ATOM 683 C C . ALA A 1 93 ? -34.409 4.189 44.440 1.00 60.97 93 ALA A C 1
ATOM 685 O O . ALA A 1 93 ? -35.177 4.430 45.368 1.00 60.97 93 ALA A O 1
ATOM 686 N N . VAL A 1 94 ? -34.779 4.278 43.153 1.00 60.38 94 VAL A N 1
ATOM 687 C CA . VAL A 1 94 ? -36.147 4.617 42.712 1.00 60.38 94 VAL A CA 1
ATOM 688 C C . VAL A 1 94 ? -37.146 3.512 43.078 1.00 60.38 94 VAL A C 1
ATOM 690 O O . VAL A 1 94 ? -38.232 3.818 43.560 1.00 60.38 94 VAL A O 1
ATOM 693 N N . GLN A 1 95 ? -36.783 2.231 42.929 1.00 58.62 95 GLN A N 1
ATOM 694 C CA . GLN A 1 95 ? -37.620 1.124 43.416 1.00 58.62 95 GLN A CA 1
ATOM 695 C C . GLN A 1 95 ? -37.764 1.147 44.946 1.00 58.62 95 GLN A C 1
ATOM 697 O O . GLN A 1 95 ? -38.867 0.962 45.449 1.00 58.62 95 GLN A O 1
ATOM 702 N N . ALA A 1 96 ? -36.687 1.449 45.679 1.00 56.59 96 ALA A N 1
ATOM 703 C CA . ALA A 1 96 ? -36.708 1.550 47.136 1.00 56.59 96 ALA A CA 1
ATOM 704 C C . ALA A 1 96 ? -37.571 2.722 47.640 1.00 56.59 96 ALA A C 1
ATOM 706 O O . ALA A 1 96 ? -38.260 2.585 48.647 1.00 56.59 96 ALA A O 1
ATOM 707 N N . THR A 1 97 ? -37.589 3.856 46.927 1.00 57.91 97 THR A N 1
ATOM 708 C CA . THR A 1 97 ? -38.477 4.985 47.266 1.00 57.91 97 THR A CA 1
ATOM 709 C C . THR A 1 97 ? -39.942 4.659 46.994 1.00 57.91 97 THR A C 1
ATOM 711 O O . THR A 1 97 ? -40.795 5.076 47.768 1.00 57.91 97 THR A O 1
ATOM 714 N N . PHE A 1 98 ? -40.247 3.858 45.967 1.00 54.81 98 PHE A N 1
ATOM 715 C CA . PHE A 1 98 ? -41.619 3.405 45.708 1.00 54.81 98 PHE A CA 1
ATOM 716 C C . PHE A 1 98 ? -42.130 2.401 46.757 1.00 54.81 98 PHE A C 1
ATOM 718 O O . PHE A 1 98 ? -43.327 2.338 47.015 1.00 54.81 98 PHE A O 1
ATOM 725 N N . SER A 1 99 ? -41.234 1.646 47.404 1.00 52.19 99 SER A N 1
ATOM 726 C CA . SER A 1 99 ? -41.575 0.781 48.544 1.00 52.19 99 SER A CA 1
ATOM 727 C C . SER A 1 99 ? -41.655 1.507 49.895 1.00 52.19 99 SER A C 1
ATOM 729 O O . SER A 1 99 ? -42.076 0.900 50.874 1.00 52.19 99 SER A O 1
ATOM 731 N N . ILE A 1 100 ? -41.283 2.791 49.965 1.00 52.25 100 ILE A N 1
ATOM 732 C CA . ILE A 1 100 ? -41.418 3.628 51.167 1.00 52.25 100 ILE A CA 1
ATOM 733 C C . ILE A 1 100 ? -42.434 4.737 50.859 1.00 52.25 100 ILE A C 1
ATOM 735 O O . ILE A 1 100 ? -42.129 5.924 50.912 1.00 52.25 100 ILE A O 1
ATOM 739 N N . SER A 1 101 ? -43.668 4.361 50.520 1.00 47.34 101 SER A N 1
ATOM 740 C CA . SER A 1 101 ? -44.803 5.237 50.818 1.00 47.34 101 SER A CA 1
ATOM 741 C C . SER A 1 101 ? -45.074 5.084 52.316 1.00 47.34 101 SER A C 1
ATOM 743 O O . SER A 1 101 ? -45.495 4.002 52.733 1.00 47.34 101 SER A O 1
ATOM 745 N N . PRO A 1 102 ? -44.821 6.103 53.157 1.00 51.28 102 PRO A N 1
ATOM 746 C CA . PRO A 1 102 ? -45.278 6.058 54.530 1.00 51.28 102 PRO A CA 1
ATOM 747 C C . PRO A 1 102 ? -46.802 6.128 54.472 1.00 51.28 102 PRO A C 1
ATOM 749 O O . PRO A 1 102 ? -47.373 7.072 53.925 1.00 51.28 102 PRO A O 1
ATOM 752 N N . SER A 1 103 ? -47.475 5.123 55.019 1.00 50.34 103 SER A N 1
ATOM 753 C CA . SER A 1 103 ? -48.884 5.222 55.380 1.00 50.34 103 SER A CA 1
ATOM 754 C C . SER A 1 103 ? -49.020 6.253 56.506 1.00 50.34 103 SER A C 1
ATOM 756 O O . SER A 1 103 ? -49.187 5.905 57.671 1.00 50.34 103 SER A O 1
ATOM 758 N N . VAL A 1 104 ? -48.892 7.537 56.167 1.00 56.09 104 VAL A N 1
ATOM 759 C CA . VAL A 1 104 ? -49.425 8.637 56.964 1.00 56.09 104 VAL A CA 1
ATOM 760 C C . VAL A 1 104 ? -50.899 8.715 56.600 1.00 56.09 104 VAL A C 1
ATOM 762 O O . VAL A 1 104 ? -51.267 9.321 55.598 1.00 56.09 104 VAL A O 1
ATOM 765 N N . TYR A 1 105 ? -51.739 8.073 57.408 1.00 50.94 105 TYR A N 1
ATOM 766 C CA . TYR A 1 105 ? -53.109 8.536 57.580 1.00 50.94 105 TYR A CA 1
ATOM 767 C C . TYR A 1 105 ? -53.154 9.381 58.859 1.00 50.94 105 TYR A C 1
ATOM 769 O O . TYR A 1 105 ? -52.903 8.852 59.943 1.00 50.94 105 TYR A O 1
ATOM 777 N N . PRO A 1 106 ? -53.423 10.693 58.746 1.00 66.94 106 PRO A N 1
ATOM 778 C CA . PRO A 1 106 ? -53.720 11.560 59.868 1.00 66.94 106 PRO A CA 1
ATOM 779 C C . PRO A 1 106 ? -55.234 11.556 60.109 1.00 66.94 106 PRO A C 1
ATOM 781 O O . PRO A 1 106 ? -56.010 11.872 59.210 1.00 66.94 106 PRO A O 1
ATOM 784 N N . SER A 1 107 ? -55.669 11.257 61.328 1.00 55.62 107 SER A N 1
ATOM 785 C CA . SER A 1 107 ? -57.020 11.613 61.774 1.00 55.62 107 SER A CA 1
ATOM 786 C C . SER A 1 107 ? -57.079 11.673 63.302 1.00 55.62 107 SER A C 1
ATOM 788 O O . SER A 1 107 ? -57.015 10.654 63.982 1.00 55.62 107 SER A O 1
ATOM 790 N N . ALA A 1 108 ? -57.148 12.916 63.787 1.00 56.88 108 ALA A N 1
ATOM 791 C CA . ALA A 1 108 ? -57.474 13.389 65.139 1.00 56.88 108 ALA A CA 1
ATOM 792 C C . ALA A 1 108 ? -58.946 13.067 65.530 1.00 56.88 108 ALA A C 1
ATOM 794 O O . ALA A 1 108 ? -59.611 12.403 64.734 1.00 56.88 108 ALA A O 1
ATOM 795 N N . PRO A 1 109 ? -59.553 13.615 66.615 1.00 62.97 109 PRO A N 1
ATOM 796 C CA . PRO A 1 109 ? -59.046 14.269 67.833 1.00 62.97 109 PRO A CA 1
ATOM 797 C C . PRO A 1 109 ? -59.582 13.620 69.142 1.00 62.97 109 PRO A C 1
ATOM 799 O O . PRO A 1 109 ? -60.302 12.627 69.129 1.00 62.97 109 PRO A O 1
ATOM 802 N N . ALA A 1 110 ? -59.197 14.208 70.279 1.00 68.06 110 ALA A N 1
ATOM 803 C CA . ALA A 1 110 ? -59.532 13.830 71.655 1.00 68.06 110 ALA A CA 1
ATOM 804 C C . ALA A 1 110 ? -61.037 13.844 72.006 1.00 68.06 110 ALA A C 1
ATOM 806 O O . ALA A 1 110 ? -61.769 14.707 71.522 1.00 68.06 110 ALA A O 1
ATOM 807 N N . ALA A 1 111 ? -61.460 12.976 72.937 1.00 51.03 111 ALA A N 1
ATOM 808 C CA . ALA A 1 111 ? -62.682 13.154 73.730 1.00 51.03 111 ALA A CA 1
ATOM 809 C C . ALA A 1 111 ? -62.631 12.365 75.061 1.00 51.03 111 ALA A C 1
ATOM 811 O O . ALA A 1 111 ? -62.549 11.140 75.029 1.00 51.03 111 ALA A O 1
ATOM 812 N N . ASN A 1 112 ? -62.697 13.135 76.161 1.00 53.84 112 ASN A N 1
ATOM 813 C CA . ASN A 1 112 ? -63.057 12.867 77.572 1.00 53.84 112 ASN A CA 1
ATOM 814 C C . ASN A 1 112 ? -62.518 11.645 78.325 1.00 53.84 112 ASN A C 1
ATOM 816 O O . ASN A 1 112 ? -63.007 10.520 78.097 1.00 53.84 112 ASN A O 1
#

Radius of gyration: 43.51 Å; chains: 1; bounding box: 85×32×124 Å

Secondary structure (DSSP, 8-state):
-------TTTSGGGGGGSEEEEESSSEEEEEPTTEESTTS-EEHHHHHHSS---SSHHHHHHHHHHHHHHHHHHHHHHHHHHHHHHHHHHHHHHHHHHT-------------

Foldseek 3Di:
DDPQPQDCVQAVCSLVVQFGFGPDPHTFTDGHPQFDDRSRPRGVVVVVVVPDPPVPPVPVVVVVVVVVVVVVVVVVVVVVVVVVVVVVVVVVVVVVVVVPPPPPDDDDDDDD